Protein AF-A0A6S5RKK7-F1 (afdb_monomer_lite)

Sequence (73 aa):
MTKAVIVALALALSGATLLLAACSSQNLVGSTAATLVQRYCDTPEVGRVVLREAIATSTAPNRIRVECAADAL

Structure (mmCIF, N/CA/C/O backbone):
data_AF-A0A6S5RKK7-F1
#
_entry.id   AF-A0A6S5RKK7-F1
#
loop_
_atom_site.group_PDB
_atom_site.id
_atom_site.type_symbol
_atom_site.label_atom_id
_atom_site.label_alt_id
_atom_site.label_comp_id
_atom_site.label_asym_id
_atom_site.label_entity_id
_atom_site.label_seq_id
_atom_site.pdbx_PDB_ins_code
_atom_site.Cartn_x
_atom_site.Cartn_y
_atom_site.Cartn_z
_atom_site.occupancy
_atom_site.B_iso_or_equiv
_atom_site.auth_seq_id
_atom_site.auth_comp_id
_atom_site.auth_asym_id
_atom_site.auth_atom_id
_atom_site.pdbx_PDB_model_num
ATOM 1 N N . MET A 1 1 ? 23.573 -21.874 -43.464 1.00 58.09 1 MET A N 1
ATOM 2 C CA . MET A 1 1 ? 22.234 -22.120 -42.877 1.00 58.09 1 MET A CA 1
ATOM 3 C C . MET A 1 1 ? 22.258 -22.186 -41.348 1.00 58.09 1 MET A C 1
ATOM 5 O O . MET A 1 1 ? 21.434 -21.536 -40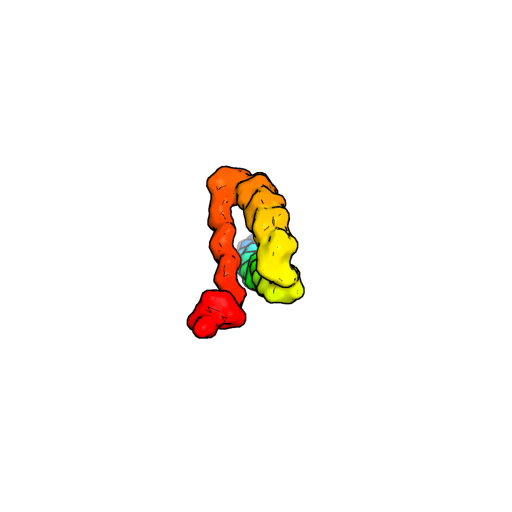.728 1.00 58.09 1 MET A O 1
ATOM 9 N N . THR A 1 2 ? 23.233 -22.849 -40.720 1.00 67.81 2 THR A N 1
ATOM 10 C CA . THR A 1 2 ? 23.365 -22.968 -39.249 1.00 67.81 2 THR A CA 1
ATOM 11 C C . THR A 1 2 ? 23.465 -21.641 -38.480 1.00 67.81 2 THR A C 1
ATOM 13 O O . THR A 1 2 ? 22.806 -21.485 -37.460 1.00 67.81 2 THR A O 1
ATOM 16 N N . LYS A 1 3 ? 24.215 -20.642 -38.974 1.00 69.00 3 LYS A N 1
ATOM 17 C CA . LYS A 1 3 ? 24.354 -19.333 -38.295 1.00 69.00 3 LYS A CA 1
ATOM 18 C C . LYS A 1 3 ? 23.040 -18.543 -38.187 1.00 69.00 3 LYS A C 1
ATOM 20 O O . LYS A 1 3 ? 22.781 -17.947 -37.151 1.00 69.00 3 LYS A O 1
ATOM 25 N N . ALA A 1 4 ? 22.204 -18.567 -39.227 1.00 73.56 4 ALA A N 1
ATOM 26 C CA . ALA A 1 4 ? 20.921 -17.858 -39.232 1.00 73.56 4 ALA A CA 1
ATOM 27 C C . ALA A 1 4 ? 19.911 -18.492 -38.260 1.00 73.56 4 ALA A C 1
ATOM 29 O O . ALA A 1 4 ? 19.188 -17.781 -37.571 1.00 73.56 4 ALA A O 1
ATOM 30 N N . VAL A 1 5 ? 19.924 -19.826 -38.152 1.00 76.88 5 VAL A N 1
ATOM 31 C CA . VAL A 1 5 ? 19.088 -20.574 -37.201 1.00 76.88 5 VAL A CA 1
ATOM 32 C C . VAL A 1 5 ? 19.490 -20.272 -35.755 1.00 76.88 5 VAL A C 1
ATOM 34 O O . VAL A 1 5 ? 18.621 -20.049 -34.920 1.00 76.88 5 VAL A O 1
ATOM 37 N N . ILE A 1 6 ? 20.793 -20.188 -35.462 1.00 82.12 6 ILE A N 1
ATOM 38 C CA . ILE A 1 6 ? 21.290 -19.862 -34.114 1.00 82.12 6 ILE A CA 1
ATOM 39 C C . ILE A 1 6 ? 20.893 -18.434 -33.705 1.00 82.12 6 ILE A C 1
ATOM 41 O O . ILE A 1 6 ? 20.449 -18.224 -32.579 1.00 82.12 6 ILE A O 1
ATOM 45 N N . VAL A 1 7 ? 21.002 -17.460 -34.615 1.00 81.69 7 VAL A N 1
ATOM 46 C CA . VAL A 1 7 ? 20.611 -16.064 -34.339 1.00 81.69 7 VAL A CA 1
ATOM 47 C C . VAL A 1 7 ? 19.100 -15.937 -34.124 1.00 81.69 7 VAL A C 1
ATOM 49 O O . VAL A 1 7 ? 18.675 -15.271 -33.183 1.00 81.69 7 VAL A O 1
ATOM 52 N N . ALA A 1 8 ? 18.286 -16.611 -34.941 1.00 80.56 8 ALA A N 1
ATOM 53 C CA . ALA A 1 8 ? 16.834 -16.620 -34.772 1.00 80.56 8 ALA A CA 1
ATOM 54 C C . ALA A 1 8 ? 16.410 -17.268 -33.441 1.00 80.56 8 ALA A C 1
ATOM 56 O O . ALA A 1 8 ? 15.544 -16.739 -32.746 1.00 80.56 8 ALA A O 1
ATOM 57 N N . LEU A 1 9 ? 17.059 -18.369 -33.048 1.00 83.06 9 LEU A N 1
ATOM 58 C CA . LEU A 1 9 ? 16.796 -19.042 -31.776 1.00 83.06 9 LEU A CA 1
ATOM 59 C C . LEU A 1 9 ? 17.191 -18.169 -30.575 1.00 83.06 9 LEU A C 1
ATOM 61 O O . LEU A 1 9 ? 16.453 -18.107 -29.595 1.00 83.06 9 LEU A O 1
ATOM 65 N N . ALA A 1 10 ? 18.318 -17.457 -30.663 1.00 82.44 10 ALA A N 1
ATOM 66 C CA . ALA A 1 10 ? 18.763 -16.538 -29.618 1.00 82.44 10 ALA A CA 1
ATOM 67 C C . ALA A 1 10 ? 17.803 -15.349 -29.437 1.00 82.44 10 ALA A C 1
ATOM 69 O O . ALA A 1 10 ? 17.512 -14.978 -28.301 1.00 82.44 10 ALA A O 1
ATOM 70 N N . LEU A 1 11 ? 17.272 -14.788 -30.532 1.00 82.00 11 LEU A N 1
ATOM 71 C CA . LEU A 1 11 ? 16.247 -13.736 -30.478 1.00 82.00 11 LEU A CA 1
ATOM 72 C C . LEU A 1 11 ? 14.912 -14.247 -29.918 1.00 82.00 11 LEU A C 1
ATOM 74 O O . LEU A 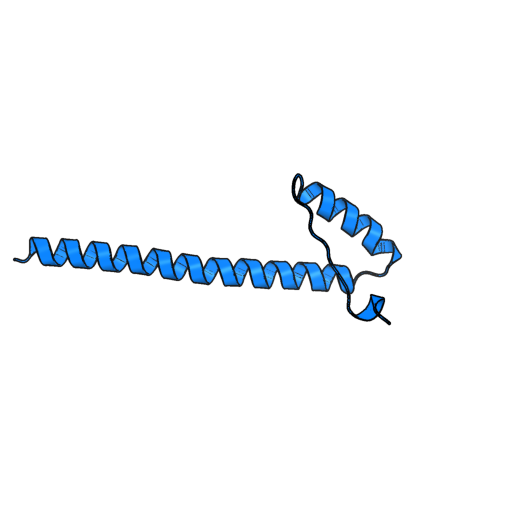1 11 ? 14.249 -13.542 -29.161 1.00 82.00 11 LEU A O 1
ATOM 78 N N . ALA A 1 12 ? 14.512 -15.470 -30.272 1.00 82.12 12 ALA A N 1
ATOM 79 C CA . ALA A 1 12 ? 13.291 -16.072 -29.745 1.00 82.12 12 ALA A CA 1
ATOM 80 C C . ALA A 1 12 ? 13.397 -16.339 -28.233 1.00 82.12 12 ALA A C 1
ATOM 82 O O . ALA A 1 12 ? 12.461 -16.040 -27.489 1.00 82.12 12 ALA A O 1
ATOM 83 N N . LEU A 1 13 ? 14.547 -16.839 -27.760 1.00 83.00 13 LEU A N 1
ATOM 84 C CA . LEU A 1 13 ? 14.784 -17.057 -26.331 1.00 83.00 13 LEU A CA 1
ATOM 85 C C . LEU A 1 13 ? 14.813 -15.744 -25.539 1.00 83.00 13 LEU A C 1
ATOM 87 O O . LEU A 1 13 ? 14.229 -15.680 -24.460 1.00 83.00 13 LEU A O 1
ATOM 91 N N . SER A 1 14 ? 15.464 -14.699 -26.056 1.00 76.25 14 SER A N 1
ATOM 92 C CA . SER A 1 14 ? 15.533 -13.401 -25.370 1.00 76.25 14 SER A CA 1
ATOM 93 C C . SER A 1 14 ? 14.192 -12.661 -25.362 1.00 76.25 14 SER A C 1
ATOM 95 O O . SER A 1 14 ? 13.861 -12.000 -24.379 1.00 76.25 14 SER A O 1
ATOM 97 N N . GLY A 1 15 ? 13.372 -12.816 -26.404 1.00 77.62 15 GLY A N 1
ATOM 98 C CA . GLY A 1 15 ? 11.995 -12.318 -26.404 1.00 77.62 15 GLY A CA 1
ATOM 99 C C . GLY A 1 15 ? 11.110 -13.030 -25.374 1.00 77.62 15 GLY A C 1
ATOM 100 O O . GLY A 1 15 ? 10.339 -12.385 -24.662 1.00 77.62 15 GLY A O 1
ATOM 101 N N . ALA A 1 16 ? 11.250 -14.353 -25.243 1.00 75.56 16 ALA A N 1
ATOM 102 C CA . ALA A 1 16 ? 10.478 -15.142 -24.284 1.00 75.56 16 ALA A CA 1
ATOM 103 C C . ALA A 1 16 ? 10.800 -14.780 -22.822 1.00 75.56 16 ALA A C 1
ATOM 105 O O . ALA A 1 16 ? 9.887 -14.684 -22.001 1.00 75.56 16 ALA A O 1
ATOM 106 N N . THR A 1 17 ? 12.067 -14.522 -22.481 1.00 74.31 17 THR A N 1
ATOM 107 C CA . THR A 1 17 ? 12.449 -14.154 -21.105 1.00 74.31 17 THR A CA 1
ATOM 108 C C . THR A 1 17 ? 11.896 -12.793 -20.677 1.00 74.31 17 THR A C 1
ATOM 110 O O . THR A 1 17 ? 11.480 -12.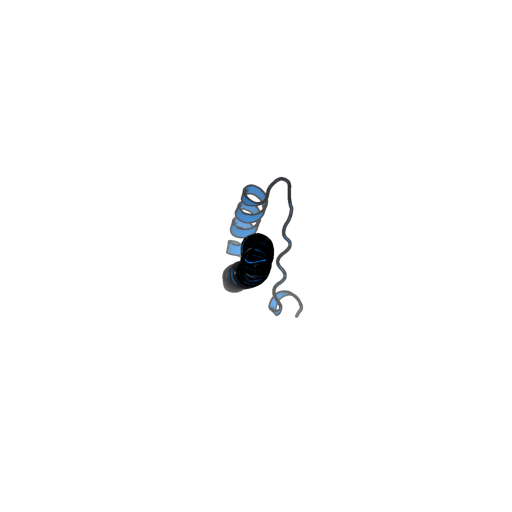647 -19.528 1.00 74.31 17 THR A O 1
ATOM 113 N N . LEU A 1 18 ? 11.816 -11.819 -21.589 1.00 71.56 18 LEU A N 1
ATOM 114 C CA . LEU A 1 18 ? 11.213 -10.508 -21.315 1.00 71.56 18 LEU A CA 1
ATOM 115 C C . LEU A 1 18 ? 9.707 -10.608 -21.037 1.00 71.56 18 LEU A C 1
ATOM 117 O O . LEU A 1 18 ? 9.205 -9.970 -20.112 1.00 71.56 18 LEU A O 1
ATOM 121 N N . LEU A 1 19 ? 8.992 -11.444 -21.794 1.00 71.75 19 LEU A N 1
ATOM 122 C CA . LEU A 1 19 ? 7.558 -11.678 -21.591 1.00 71.75 19 LEU A CA 1
ATOM 123 C C . LEU A 1 19 ? 7.276 -12.380 -20.255 1.00 71.75 19 LEU A C 1
ATOM 125 O O . LEU A 1 19 ? 6.355 -11.988 -19.535 1.00 71.75 19 LEU A O 1
ATOM 129 N N . LEU A 1 20 ? 8.095 -13.367 -19.879 1.00 71.62 20 LEU A N 1
ATOM 130 C CA . LEU A 1 20 ? 7.983 -14.019 -18.570 1.00 71.62 20 LEU A CA 1
ATOM 131 C C . LEU A 1 20 ? 8.277 -13.048 -17.412 1.00 71.62 20 LEU A C 1
ATOM 133 O O . LEU A 1 20 ? 7.575 -13.078 -16.401 1.00 71.62 20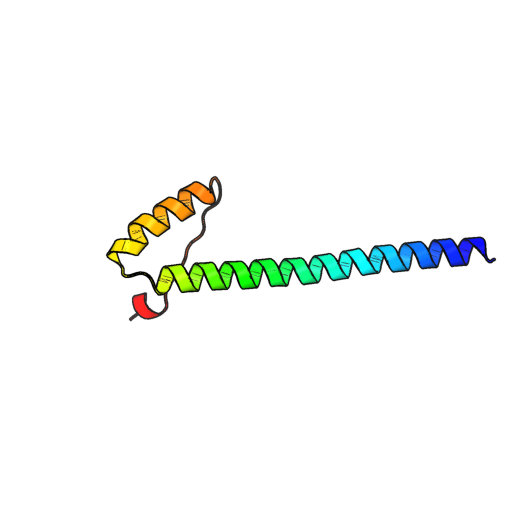 LEU A O 1
ATOM 137 N N .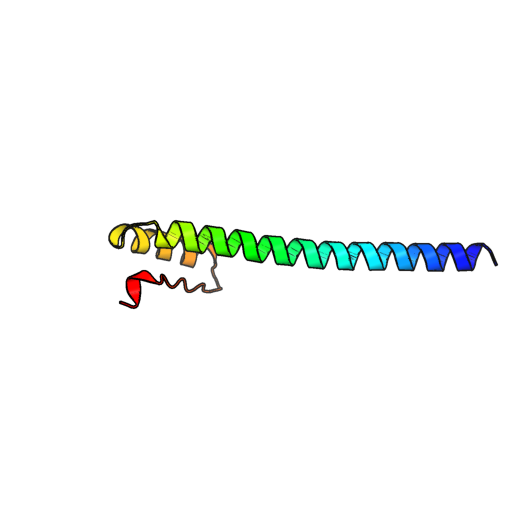 ALA A 1 21 ? 9.267 -12.162 -17.559 1.00 67.75 21 ALA A N 1
ATOM 138 C CA . ALA A 1 21 ? 9.592 -11.147 -16.552 1.00 67.75 21 ALA A CA 1
ATOM 139 C C . ALA A 1 21 ? 8.489 -10.076 -16.401 1.00 67.75 21 ALA A C 1
ATOM 141 O O . ALA A 1 21 ? 8.202 -9.603 -15.297 1.00 67.75 21 ALA A O 1
ATOM 142 N N . ALA A 1 22 ? 7.817 -9.709 -17.493 1.00 64.75 22 ALA A N 1
ATOM 143 C CA . ALA A 1 22 ? 6.668 -8.807 -17.440 1.00 64.75 22 ALA A CA 1
ATOM 144 C C . ALA A 1 22 ? 5.471 -9.440 -16.702 1.00 64.75 22 ALA A C 1
ATOM 146 O O . ALA A 1 22 ? 4.802 -8.780 -15.909 1.00 64.75 22 ALA A O 1
ATOM 147 N N . CYS A 1 23 ? 5.231 -10.738 -16.898 1.00 67.50 23 CYS A N 1
ATOM 148 C CA . CYS A 1 23 ? 4.144 -11.446 -16.223 1.00 67.50 23 CYS A CA 1
ATOM 149 C C . CYS A 1 23 ? 4.416 -11.650 -14.716 1.00 67.50 23 CYS A C 1
ATOM 151 O O . CYS A 1 23 ? 3.510 -11.530 -13.889 1.00 67.50 23 CYS A O 1
ATOM 153 N N . SER A 1 24 ? 5.673 -11.890 -14.323 1.00 69.06 24 SER A N 1
ATOM 154 C CA . SER A 1 24 ? 6.044 -12.016 -12.905 1.00 69.06 24 SER A CA 1
ATOM 155 C C . SER A 1 24 ? 5.963 -10.684 -12.150 1.00 69.06 24 SER A C 1
ATOM 157 O O . SER A 1 24 ? 5.502 -10.653 -11.008 1.00 69.06 24 SER A O 1
ATOM 159 N N . SER A 1 25 ? 6.339 -9.573 -12.789 1.00 67.88 25 SER A N 1
ATOM 160 C CA . SER A 1 25 ? 6.249 -8.239 -12.179 1.00 67.88 25 SER A CA 1
ATOM 161 C C . SER A 1 25 ? 4.804 -7.793 -11.929 1.00 67.88 25 SER A C 1
ATOM 163 O O . SER A 1 25 ? 4.524 -7.246 -10.865 1.00 67.88 25 SER A O 1
ATOM 165 N N . GLN A 1 26 ? 3.860 -8.100 -12.826 1.00 68.06 26 GLN A N 1
ATOM 166 C CA . GLN A 1 26 ? 2.431 -7.834 -12.591 1.00 68.06 26 GLN A CA 1
ATOM 167 C C . GLN A 1 26 ? 1.891 -8.582 -11.365 1.00 68.06 26 GLN A C 1
ATOM 169 O O . GLN A 1 26 ? 1.201 -7.988 -10.535 1.00 68.06 26 GLN A O 1
ATOM 174 N N . ASN A 1 27 ? 2.262 -9.854 -11.194 1.00 78.69 27 ASN A N 1
ATOM 175 C CA . ASN A 1 27 ? 1.891 -10.630 -10.006 1.00 78.69 27 ASN A CA 1
ATOM 176 C C . ASN A 1 27 ? 2.506 -10.060 -8.716 1.00 78.69 27 ASN A C 1
ATOM 178 O O . ASN A 1 27 ? 1.869 -10.062 -7.657 1.00 78.69 27 ASN A O 1
ATOM 182 N N . LEU A 1 28 ? 3.727 -9.527 -8.790 1.00 86.00 28 LEU A N 1
ATOM 183 C CA . LEU A 1 28 ? 4.370 -8.883 -7.647 1.00 86.00 28 LEU A CA 1
ATOM 184 C C . LEU A 1 28 ? 3.652 -7.585 -7.248 1.00 86.00 28 LEU A C 1
ATOM 186 O O . LEU A 1 28 ? 3.390 -7.359 -6.067 1.00 86.00 28 LEU A O 1
ATOM 190 N N . VAL A 1 29 ? 3.278 -6.749 -8.218 1.00 85.38 29 VAL A N 1
ATOM 191 C CA . VAL A 1 29 ? 2.526 -5.512 -7.947 1.00 85.38 29 VAL A CA 1
ATOM 192 C C . VAL A 1 29 ? 1.160 -5.833 -7.333 1.00 85.38 29 VAL A C 1
ATOM 194 O O . VAL A 1 29 ? 0.790 -5.242 -6.321 1.00 85.38 29 VAL A O 1
ATOM 197 N N . GLY A 1 30 ? 0.437 -6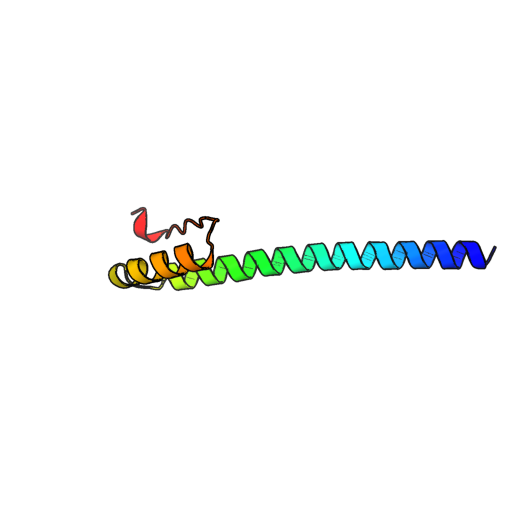.814 -7.879 1.00 87.69 30 GLY A N 1
ATOM 198 C CA . GLY A 1 30 ? -0.857 -7.234 -7.335 1.00 87.69 30 GLY A CA 1
ATOM 199 C C . GLY A 1 30 ? -0.766 -7.746 -5.892 1.00 87.69 30 GLY A C 1
ATOM 200 O O . GLY A 1 30 ? -1.524 -7.311 -5.027 1.00 87.69 30 GLY A O 1
ATOM 201 N N . SER A 1 31 ? 0.194 -8.629 -5.606 1.00 89.44 31 SER A N 1
ATOM 202 C CA . SER A 1 31 ? 0.366 -9.212 -4.264 1.00 89.44 31 SER A CA 1
ATOM 203 C C . SER A 1 31 ? 0.832 -8.195 -3.215 1.00 89.44 31 SER A C 1
ATOM 205 O O . SER A 1 31 ? 0.356 -8.210 -2.074 1.00 89.44 31 SER A O 1
ATOM 207 N N . THR A 1 32 ? 1.715 -7.268 -3.591 1.00 89.69 32 THR A N 1
ATOM 208 C CA . THR A 1 32 ? 2.162 -6.183 -2.701 1.00 89.69 32 THR A CA 1
ATOM 209 C C . THR A 1 32 ? 1.033 -5.199 -2.403 1.00 89.69 32 THR A C 1
ATOM 211 O O . THR A 1 32 ? 0.835 -4.845 -1.239 1.00 89.69 32 THR A O 1
ATOM 214 N N . ALA A 1 33 ? 0.233 -4.826 -3.409 1.00 91.94 33 ALA A N 1
ATOM 215 C CA . ALA A 1 33 ? -0.949 -3.988 -3.217 1.00 91.94 33 ALA A CA 1
ATOM 216 C C . ALA A 1 33 ? -1.983 -4.663 -2.301 1.00 91.94 33 ALA A C 1
ATOM 218 O O . ALA A 1 33 ? -2.458 -4.035 -1.357 1.00 91.94 33 ALA A O 1
ATOM 219 N N . ALA A 1 34 ? -2.274 -5.951 -2.512 1.00 92.69 34 ALA A N 1
ATOM 220 C CA . ALA A 1 34 ? -3.188 -6.707 -1.653 1.00 92.69 34 ALA A CA 1
ATOM 221 C C . ALA A 1 34 ? -2.715 -6.731 -0.189 1.00 92.69 34 ALA A C 1
ATOM 223 O O . ALA A 1 34 ? -3.503 -6.494 0.724 1.00 92.69 34 ALA A O 1
ATOM 224 N N . THR A 1 35 ? -1.414 -6.933 0.035 1.00 94.06 35 THR A N 1
ATOM 225 C CA . THR A 1 35 ? -0.819 -6.928 1.382 1.00 94.06 35 THR A CA 1
ATOM 226 C C . THR A 1 35 ? -0.923 -5.554 2.051 1.00 94.06 35 THR A C 1
ATOM 228 O O . THR A 1 35 ? -1.215 -5.472 3.246 1.00 94.06 35 THR A O 1
ATOM 231 N N . LEU A 1 36 ? -0.696 -4.469 1.300 1.00 93.69 36 LEU A N 1
ATOM 232 C CA . LEU A 1 36 ? -0.848 -3.099 1.799 1.00 93.69 36 LEU A CA 1
ATOM 233 C C . LEU A 1 36 ? -2.292 -2.831 2.233 1.00 93.69 36 LEU A C 1
ATOM 235 O O . LEU A 1 36 ? -2.509 -2.358 3.348 1.00 93.69 36 LEU A O 1
ATOM 239 N N . VAL A 1 37 ? -3.259 -3.146 1.365 1.00 95.44 37 VAL A N 1
ATOM 240 C CA . VAL A 1 37 ? -4.690 -2.958 1.641 1.00 95.44 37 VAL A CA 1
ATOM 241 C C . VAL A 1 37 ? -5.097 -3.757 2.874 1.00 95.44 37 VAL A C 1
ATOM 243 O O . VAL A 1 37 ? -5.708 -3.192 3.776 1.00 95.44 37 VAL A O 1
ATOM 246 N N . GLN A 1 38 ? -4.697 -5.029 2.960 1.00 94.75 38 GLN A N 1
ATOM 247 C CA . GLN A 1 38 ? -5.028 -5.883 4.100 1.00 94.75 38 GLN A CA 1
ATOM 248 C C . GLN A 1 38 ? -4.510 -5.284 5.415 1.00 94.75 38 GLN A C 1
ATOM 250 O O . GLN A 1 38 ? -5.290 -5.039 6.329 1.00 94.75 38 GLN A O 1
ATOM 255 N N . ARG A 1 39 ? -3.215 -4.948 5.497 1.00 94.00 39 ARG A N 1
ATOM 256 C CA . ARG A 1 39 ? -2.634 -4.357 6.717 1.00 94.00 39 ARG A CA 1
ATOM 257 C C . ARG A 1 39 ? -3.279 -3.026 7.088 1.00 94.00 39 ARG A C 1
ATOM 259 O O . ARG A 1 39 ? -3.483 -2.751 8.268 1.00 94.00 39 ARG A O 1
ATOM 266 N N . TYR A 1 40 ? -3.571 -2.192 6.093 1.00 95.44 40 TYR A N 1
ATOM 267 C CA . TYR A 1 40 ? -4.225 -0.910 6.315 1.00 95.44 40 TYR A CA 1
ATOM 268 C C . TYR A 1 40 ? -5.637 -1.092 6.883 1.00 95.44 40 TYR A C 1
ATOM 270 O O . TYR A 1 40 ? -5.991 -0.413 7.844 1.00 95.44 40 TYR A O 1
ATOM 278 N N . CYS A 1 41 ? -6.421 -2.021 6.332 1.00 94.56 41 CYS A N 1
ATOM 279 C CA . CYS A 1 41 ? -7.804 -2.253 6.744 1.00 94.56 41 CYS A CA 1
ATOM 280 C C . CYS A 1 41 ? -7.942 -3.071 8.036 1.00 94.56 41 CYS A C 1
ATOM 282 O O . CYS A 1 41 ? -8.914 -2.865 8.756 1.00 94.56 41 CYS A O 1
ATOM 284 N N . ASP A 1 42 ? -6.962 -3.913 8.370 1.00 95.19 42 ASP A N 1
ATOM 285 C CA . ASP A 1 42 ? -6.884 -4.610 9.664 1.00 95.19 42 ASP A CA 1
ATOM 286 C C . ASP A 1 42 ? -6.485 -3.657 10.811 1.00 95.19 42 ASP A C 1
ATOM 288 O O . ASP A 1 42 ? -6.664 -3.967 11.991 1.00 95.19 42 ASP A O 1
ATOM 292 N N . THR A 1 43 ? -5.926 -2.486 10.486 1.00 94.75 43 THR A N 1
ATOM 293 C CA . THR A 1 43 ? -5.545 -1.476 11.479 1.00 94.75 43 THR A CA 1
ATOM 294 C C . THR A 1 43 ? -6.786 -0.704 11.955 1.00 94.75 43 THR A C 1
ATOM 296 O O . THR A 1 43 ? -7.533 -0.189 11.120 1.00 94.75 43 THR A O 1
ATOM 299 N N . PRO A 1 44 ? -6.996 -0.529 13.277 1.00 92.56 44 PRO A N 1
ATOM 300 C CA . PRO A 1 44 ? -8.080 0.299 13.805 1.00 92.56 44 PRO A CA 1
ATOM 301 C C . PRO A 1 44 ? -8.027 1.741 13.290 1.00 92.56 44 PRO A C 1
ATOM 303 O O . PRO A 1 44 ? -6.943 2.281 13.063 1.00 92.56 44 PRO A O 1
ATOM 306 N N . GLU A 1 45 ? -9.182 2.403 13.191 1.00 88.06 45 GLU A N 1
ATOM 307 C CA . GLU A 1 45 ? -9.317 3.742 12.595 1.00 88.06 45 GLU A CA 1
ATOM 308 C C . GLU A 1 45 ? -8.280 4.766 13.050 1.00 88.06 45 GLU A C 1
ATOM 310 O O . GLU A 1 45 ? -7.656 5.432 12.222 1.00 88.06 45 GLU A O 1
ATOM 315 N N . VAL A 1 46 ? -8.050 4.845 14.360 1.00 87.88 46 VAL A N 1
ATOM 316 C CA . VAL A 1 46 ? -7.091 5.780 14.958 1.00 87.88 46 VAL A CA 1
ATOM 317 C C . VAL A 1 46 ? -5.667 5.535 14.438 1.00 87.88 46 VAL A C 1
ATOM 319 O O . VAL A 1 46 ? -4.932 6.482 14.163 1.00 87.88 46 VAL A O 1
ATOM 322 N N . GLY A 1 47 ? -5.279 4.273 14.230 1.00 91.38 47 GLY A N 1
ATOM 323 C CA . GLY A 1 47 ? -3.970 3.903 13.684 1.00 91.38 47 GLY A CA 1
ATOM 324 C C . GLY A 1 47 ? -3.842 4.150 12.176 1.00 91.38 47 GLY A C 1
ATOM 325 O O . GLY A 1 47 ? -2.746 4.439 11.687 1.00 91.38 47 GLY A O 1
ATOM 326 N N . ARG A 1 48 ? -4.957 4.113 11.431 1.00 93.50 48 ARG A N 1
ATOM 327 C CA . ARG A 1 48 ? -4.973 4.344 9.974 1.00 93.50 48 ARG A CA 1
ATOM 328 C C . ARG A 1 48 ? -4.544 5.758 9.588 1.00 93.50 48 ARG A C 1
ATOM 330 O O . ARG A 1 48 ? -4.067 5.953 8.471 1.00 93.50 48 ARG A O 1
ATOM 337 N N . VAL A 1 49 ? -4.674 6.734 10.490 1.00 91.12 49 VAL A N 1
ATOM 338 C CA . VAL A 1 49 ? -4.193 8.112 10.283 1.00 91.12 49 VAL A CA 1
ATOM 339 C C . VAL A 1 49 ? -2.669 8.141 10.148 1.00 91.12 49 VAL A C 1
ATOM 341 O O . VAL A 1 49 ? -2.151 8.692 9.179 1.00 91.12 49 VAL A O 1
ATOM 344 N N . VAL A 1 50 ? -1.954 7.477 11.060 1.00 91.88 50 VAL A N 1
ATOM 345 C CA . VAL A 1 50 ? -0.483 7.394 11.029 1.00 91.88 50 VAL A CA 1
ATOM 346 C C . VAL A 1 50 ? -0.014 6.606 9.807 1.00 91.88 50 VAL A C 1
ATOM 348 O O . VAL A 1 50 ? 0.909 7.026 9.109 1.00 91.88 50 VAL A O 1
ATOM 351 N N . LEU A 1 51 ? -0.687 5.492 9.497 1.00 92.69 51 LEU A N 1
ATOM 352 C CA . LEU A 1 51 ? -0.379 4.705 8.301 1.00 92.69 51 LEU A CA 1
ATOM 353 C C . LEU A 1 51 ? -0.581 5.518 7.015 1.00 92.69 51 LEU A C 1
ATOM 355 O O . LEU A 1 51 ? 0.224 5.409 6.094 1.00 92.69 51 LEU A O 1
ATOM 359 N N . ARG A 1 52 ? -1.625 6.355 6.949 1.00 93.19 52 ARG A N 1
ATOM 360 C CA . ARG A 1 52 ? -1.899 7.217 5.790 1.00 93.19 52 ARG A CA 1
ATOM 361 C C . ARG A 1 52 ? -0.760 8.204 5.545 1.00 93.19 52 ARG A C 1
ATOM 363 O O . ARG A 1 52 ? -0.350 8.358 4.398 1.00 93.19 52 ARG A O 1
ATOM 370 N N . GLU A 1 53 ? -0.231 8.817 6.599 1.00 92.69 53 GLU A N 1
ATOM 371 C CA . GLU A 1 53 ? 0.900 9.748 6.505 1.00 92.69 53 GLU A CA 1
ATOM 372 C C . GLU A 1 53 ? 2.181 9.041 6.038 1.00 92.69 53 GLU A C 1
ATOM 374 O O . GLU A 1 53 ? 2.879 9.516 5.136 1.00 92.69 53 GLU A O 1
ATOM 379 N N . ALA A 1 54 ? 2.456 7.857 6.594 1.00 93.38 54 ALA A N 1
ATOM 380 C CA . ALA A 1 54 ? 3.602 7.044 6.198 1.00 93.38 54 ALA A CA 1
ATOM 381 C C . ALA A 1 54 ? 3.523 6.627 4.720 1.00 93.38 54 ALA A C 1
ATOM 383 O O . ALA A 1 54 ? 4.505 6.759 3.987 1.00 93.38 54 ALA A O 1
ATOM 384 N N . ILE A 1 55 ? 2.346 6.183 4.261 1.00 93.69 55 ILE A N 1
ATOM 385 C CA . ILE A 1 55 ? 2.102 5.851 2.852 1.00 93.69 55 ILE A CA 1
ATOM 386 C C . ILE A 1 55 ? 2.303 7.096 1.983 1.00 93.69 55 ILE A C 1
ATOM 388 O O . ILE A 1 55 ? 3.070 7.042 1.028 1.00 93.69 55 ILE A O 1
ATOM 392 N N . ALA A 1 56 ? 1.683 8.228 2.330 1.00 94.94 56 ALA A N 1
ATOM 393 C CA . ALA A 1 56 ? 1.769 9.461 1.548 1.00 94.94 56 ALA A CA 1
ATOM 394 C C . ALA A 1 56 ? 3.207 9.986 1.409 1.00 94.94 56 ALA A C 1
ATOM 396 O O . ALA A 1 56 ? 3.577 10.483 0.341 1.00 94.94 56 ALA A O 1
ATOM 397 N N . THR A 1 57 ? 4.009 9.850 2.467 1.00 95.94 57 THR A N 1
ATOM 398 C CA . THR A 1 57 ? 5.434 10.201 2.467 1.00 95.94 57 THR A CA 1
ATOM 399 C C . THR A 1 57 ? 6.231 9.234 1.596 1.00 95.94 57 THR A C 1
ATOM 401 O O . THR A 1 57 ? 6.980 9.666 0.723 1.00 95.94 57 THR A O 1
ATOM 404 N N . SER A 1 58 ? 6.039 7.925 1.784 1.00 94.88 58 SER A N 1
ATOM 405 C CA . SER A 1 58 ? 6.785 6.893 1.055 1.00 94.88 58 SER A CA 1
ATOM 406 C C . SER A 1 58 ? 6.463 6.854 -0.437 1.00 94.88 58 SER A C 1
ATOM 408 O O . SER A 1 58 ? 7.287 6.379 -1.216 1.00 94.88 58 SER A O 1
ATOM 410 N N . THR A 1 59 ? 5.270 7.289 -0.841 1.00 94.62 59 THR A N 1
ATOM 411 C CA . THR A 1 59 ? 4.842 7.239 -2.243 1.00 94.62 59 THR A CA 1
ATOM 412 C C . THR A 1 59 ? 5.042 8.559 -2.970 1.00 94.62 59 THR A C 1
ATOM 414 O O . THR A 1 59 ? 4.757 8.618 -4.164 1.00 94.62 59 THR A O 1
ATOM 417 N N . ALA A 1 60 ? 5.515 9.613 -2.297 1.00 95.06 60 ALA A N 1
ATOM 418 C CA . ALA A 1 60 ? 5.722 10.920 -2.910 1.00 95.06 60 ALA A CA 1
ATOM 419 C C . ALA A 1 60 ? 6.638 10.829 -4.156 1.00 95.06 60 ALA A C 1
ATOM 421 O O . ALA A 1 60 ? 7.605 10.066 -4.155 1.00 95.06 60 ALA A O 1
ATOM 422 N N . PRO A 1 61 ? 6.353 11.587 -5.236 1.00 95.75 61 PRO A N 1
ATOM 423 C CA . PRO A 1 61 ? 5.273 12.573 -5.383 1.00 95.75 61 PRO A CA 1
ATOM 424 C C . PRO A 1 61 ? 3.899 11.958 -5.707 1.00 95.75 61 PRO A C 1
ATOM 426 O O . PRO A 1 61 ? 2.910 12.679 -5.821 1.00 95.75 61 PRO A O 1
ATOM 429 N N . ASN A 1 62 ? 3.823 10.637 -5.853 1.00 95.75 62 ASN A N 1
ATOM 430 C CA . ASN A 1 62 ? 2.592 9.926 -6.168 1.00 95.75 62 ASN A CA 1
ATOM 431 C C . ASN A 1 62 ? 1.683 9.784 -4.938 1.00 95.75 62 ASN A C 1
ATOM 433 O O . ASN A 1 62 ? 2.087 9.936 -3.777 1.00 95.75 62 ASN A O 1
ATOM 437 N N . ARG A 1 63 ? 0.413 9.480 -5.209 1.00 91.62 63 ARG A N 1
ATOM 438 C CA . ARG A 1 63 ? -0.627 9.297 -4.195 1.00 91.62 63 ARG A CA 1
ATOM 439 C C . ARG A 1 63 ? -1.277 7.932 -4.358 1.00 91.62 63 ARG A C 1
ATOM 441 O O . ARG A 1 63 ? -1.604 7.533 -5.470 1.00 91.62 63 ARG A O 1
ATOM 448 N N . ILE A 1 64 ? -1.493 7.255 -3.233 1.00 91.81 64 ILE A N 1
ATOM 449 C CA . ILE A 1 64 ? -2.239 5.999 -3.152 1.00 91.81 64 ILE A CA 1
ATOM 450 C C . ILE A 1 64 ? -3.456 6.236 -2.258 1.00 91.81 64 ILE A C 1
ATOM 452 O O . ILE A 1 64 ? -3.319 6.744 -1.143 1.00 91.81 64 ILE A O 1
ATOM 456 N N . ARG A 1 65 ? -4.646 5.870 -2.744 1.00 90.94 65 ARG A N 1
ATOM 457 C CA . ARG A 1 65 ? -5.877 5.828 -1.947 1.00 90.94 65 ARG A CA 1
ATOM 458 C C . ARG A 1 65 ? -6.173 4.374 -1.598 1.00 90.94 65 ARG A C 1
ATOM 460 O O . ARG A 1 65 ? -6.209 3.532 -2.487 1.00 90.94 65 ARG A O 1
ATOM 467 N N . VAL A 1 66 ? -6.368 4.103 -0.311 1.00 92.81 66 VAL A N 1
ATOM 468 C CA . VAL A 1 66 ? -6.810 2.800 0.194 1.00 92.81 66 VAL A CA 1
ATOM 469 C C . VAL A 1 66 ? -8.227 2.961 0.726 1.00 92.81 66 VAL A C 1
ATOM 471 O O . VAL A 1 66 ? -8.497 3.906 1.471 1.00 92.81 66 VAL A O 1
ATOM 474 N N . GLU A 1 67 ? -9.113 2.062 0.316 1.00 91.56 67 GLU A N 1
ATOM 475 C CA . GLU A 1 67 ? -10.521 2.020 0.706 1.00 91.56 67 GLU A CA 1
ATOM 476 C C . GLU A 1 67 ? -10.803 0.665 1.352 1.00 91.56 67 GLU A C 1
ATOM 478 O O . GLU A 1 67 ? -10.410 -0.372 0.816 1.00 91.56 67 GLU A O 1
ATOM 483 N N . CYS A 1 68 ? -11.459 0.677 2.512 1.00 92.44 68 CYS A N 1
ATOM 484 C CA . CYS A 1 68 ? -11.810 -0.529 3.248 1.00 92.44 68 CYS A CA 1
ATOM 485 C C . CYS A 1 68 ? -13.314 -0.763 3.155 1.00 92.44 68 CYS A C 1
ATOM 487 O O . CYS A 1 68 ? -14.101 0.156 3.360 1.00 92.44 68 CYS A O 1
ATOM 489 N N . ALA A 1 69 ? -13.720 -2.007 2.891 1.00 91.12 69 ALA A N 1
ATOM 490 C CA . ALA A 1 69 ? -15.134 -2.352 2.738 1.00 91.12 69 ALA A CA 1
ATOM 491 C C . ALA A 1 69 ? -15.977 -2.015 3.984 1.00 91.12 69 ALA A C 1
ATOM 493 O O . ALA A 1 69 ? -17.132 -1.631 3.853 1.00 91.12 69 ALA A O 1
ATOM 494 N N . ALA A 1 70 ? -15.389 -2.120 5.181 1.00 85.88 70 ALA A N 1
ATOM 495 C CA . ALA A 1 70 ? -16.058 -1.805 6.442 1.00 85.88 70 ALA A CA 1
ATOM 496 C C . ALA A 1 70 ? -16.408 -0.314 6.607 1.00 85.88 70 ALA A C 1
ATOM 498 O O . ALA A 1 70 ? -17.317 0.000 7.362 1.00 85.88 70 ALA A O 1
ATOM 499 N N . ASP A 1 71 ? -15.722 0.585 5.893 1.00 84.06 71 ASP A N 1
ATOM 500 C CA . ASP A 1 71 ? -15.937 2.036 5.989 1.00 84.06 71 ASP A CA 1
ATOM 501 C C . ASP A 1 71 ? -17.097 2.516 5.089 1.00 84.06 71 ASP A C 1
ATOM 503 O O . ASP A 1 71 ? -17.447 3.694 5.099 1.00 84.06 71 ASP A O 1
ATOM 507 N N . ALA A 1 72 ? -17.650 1.625 4.257 1.00 76.75 72 ALA A N 1
ATOM 508 C CA . ALA A 1 72 ? -18.737 1.917 3.318 1.00 76.75 72 ALA A CA 1
ATOM 509 C C . ALA A 1 72 ? -20.136 1.549 3.858 1.00 76.75 72 ALA A C 1
ATOM 511 O O . ALA A 1 72 ? -21.119 1.681 3.125 1.00 76.75 72 ALA A O 1
ATOM 512 N N . LEU A 1 73 ? -20.207 1.056 5.099 1.00 59.06 73 LEU A N 1
ATOM 513 C CA . LEU A 1 73 ? -21.422 0.684 5.834 1.00 59.06 73 LEU A CA 1
ATOM 514 C C . LEU A 1 73 ? -21.820 1.796 6.809 1.00 59.06 73 LEU A C 1
ATOM 516 O O . LEU A 1 73 ? -23.044 1.981 6.990 1.00 59.06 73 LEU A O 1
#

Secondary structure (DSSP, 8-state):
-HHHHHHHHHHHHHHHHHHHHHHHHHHHHHHHHHHHHHHHHHS-HHHHHHHHHHHHHHTTTS------GGGG-

pLDDT: mean 84.88, std 10.28, range [58.09, 95.94]

Foldseek 3Di:
DVVVVVVVVVVVVVVVVVVVVVVVVVVVVVVVVVVLLVVLQVDPPVVNVVVLVVQPVVQPPDHDDHDHPVVVD

Organism: NCBI:txid319939

Radius of gyration: 21.38 Å; chains: 1; bounding box: 46×36×58 Å